Protein AF-T1AZ26-F1 (afdb_monomer_lite)

Organism: NCBI:txid410659

InterPro domains:
  IPR000262 FMN-dependent dehydrogenase [PF01070] (1-63)
  IPR011179 Isopentenyl-dip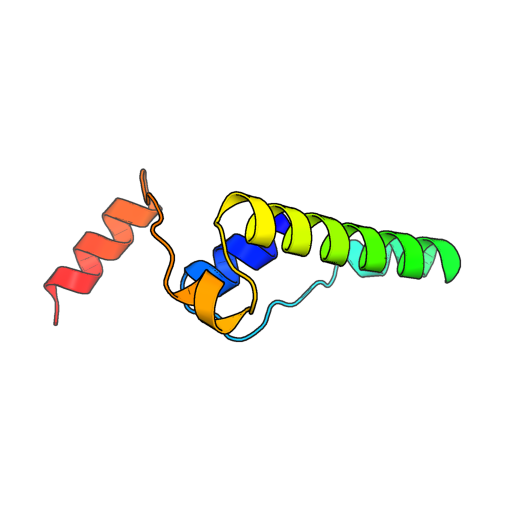hosphate delta-isomerase, FMN-dependent [PTHR43665] (1-78)
  IPR013785 Aldolase-type TIM barrel [G3DSA:3.20.20.70] (1-81)

Foldseek 3Di:
DALVVQLVCLLVPDPGDDDDPQLVVQVVPHPVSSVVRVVRRVVVVVVLCVVQVHPDSVRSNVTDDDDDDPRVVVCVVVVVVD

Structure (mmCIF, N/CA/C/O backbone):
data_AF-T1AZ26-F1
#
_entry.id   AF-T1AZ26-F1
#
loop_
_atom_site.group_PDB
_atom_site.id
_atom_site.type_symbol
_atom_site.label_atom_id
_atom_site.label_alt_id
_atom_site.label_comp_id
_atom_site.label_asym_id
_atom_site.label_entity_id
_atom_site.label_seq_id
_atom_site.pdbx_PDB_ins_code
_atom_site.Cartn_x
_atom_site.Cartn_y
_atom_site.Cartn_z
_atom_site.occupancy
_atom_site.B_iso_or_equiv
_atom_site.auth_seq_id
_atom_site.auth_comp_id
_atom_site.auth_asym_id
_atom_site.auth_atom_id
_atom_site.pdbx_PDB_model_num
ATOM 1 N N . ARG A 1 1 ? 5.627 6.397 -6.783 1.00 84.56 1 ARG A N 1
ATOM 2 C CA . ARG A 1 1 ? 4.583 5.519 -6.197 1.00 84.56 1 ARG A CA 1
ATOM 3 C C . ARG A 1 1 ? 5.270 4.215 -5.836 1.00 84.56 1 ARG A C 1
ATOM 5 O O . ARG A 1 1 ? 6.022 3.737 -6.675 1.00 84.56 1 ARG A O 1
ATOM 12 N N . SER A 1 2 ? 5.079 3.711 -4.620 1.00 95.31 2 SER A N 1
ATOM 13 C CA . SER A 1 2 ? 5.855 2.596 -4.044 1.00 95.31 2 SER A CA 1
ATOM 14 C C . SER A 1 2 ? 4.980 1.387 -3.689 1.00 95.31 2 SER A C 1
ATOM 16 O O . SER A 1 2 ? 3.748 1.460 -3.720 1.00 95.31 2 SER A O 1
ATOM 18 N N . GLY A 1 3 ? 5.594 0.272 -3.293 1.00 96.75 3 GLY A N 1
ATOM 19 C CA . GLY A 1 3 ? 4.880 -0.877 -2.729 1.00 96.75 3 GLY A CA 1
ATOM 20 C C . GLY A 1 3 ? 4.163 -0.565 -1.412 1.00 96.75 3 GLY A C 1
ATOM 21 O O . GLY A 1 3 ? 3.156 -1.198 -1.096 1.00 96.75 3 GLY A O 1
ATOM 22 N N . LEU A 1 4 ? 4.604 0.463 -0.678 1.00 97.38 4 LEU A N 1
ATOM 23 C CA . LEU A 1 4 ? 3.879 0.972 0.490 1.00 97.38 4 LEU A CA 1
ATOM 24 C C . LEU A 1 4 ? 2.567 1.663 0.089 1.00 97.38 4 LEU A C 1
ATOM 26 O O . LEU A 1 4 ? 1.556 1.499 0.771 1.00 97.38 4 LEU A O 1
ATOM 30 N N . ASP A 1 5 ? 2.552 2.396 -1.028 1.00 97.00 5 ASP A N 1
ATOM 31 C CA . ASP A 1 5 ? 1.315 2.986 -1.556 1.00 97.00 5 ASP A CA 1
ATOM 32 C C . ASP A 1 5 ? 0.319 1.893 -1.972 1.00 97.00 5 ASP A C 1
ATOM 34 O O . ASP A 1 5 ? -0.873 1.996 -1.681 1.00 97.00 5 ASP A O 1
ATOM 38 N N . LEU A 1 6 ? 0.808 0.802 -2.574 1.00 97.31 6 LEU A N 1
ATOM 39 C CA . LEU A 1 6 ? -0.008 -0.377 -2.878 1.00 97.31 6 LEU A CA 1
ATOM 40 C C . LEU A 1 6 ? -0.562 -1.034 -1.606 1.00 97.31 6 LEU A C 1
ATOM 42 O O . LEU A 1 6 ? -1.745 -1.371 -1.559 1.00 97.31 6 LEU A O 1
ATOM 46 N N . ALA A 1 7 ? 0.256 -1.170 -0.559 1.00 97.75 7 ALA A N 1
ATOM 47 C CA . ALA A 1 7 ? -0.190 -1.703 0.725 1.00 97.75 7 ALA A CA 1
ATOM 48 C C . ALA A 1 7 ? -1.326 -0.859 1.329 1.00 97.75 7 ALA A C 1
ATOM 50 O O . ALA A 1 7 ? -2.322 -1.413 1.797 1.00 97.75 7 ALA A O 1
ATOM 51 N N . ARG A 1 8 ? -1.215 0.477 1.261 1.00 96.50 8 ARG A N 1
ATOM 52 C CA . ARG A 1 8 ? -2.278 1.407 1.676 1.00 96.50 8 ARG A CA 1
ATOM 53 C C . ARG A 1 8 ? -3.537 1.221 0.835 1.00 96.50 8 ARG A C 1
ATOM 55 O O . ARG A 1 8 ? -4.608 1.094 1.409 1.00 96.50 8 ARG A O 1
ATOM 62 N N . ALA A 1 9 ? -3.426 1.146 -0.491 1.00 96.50 9 ALA A N 1
ATOM 63 C CA . ALA A 1 9 ? -4.582 0.951 -1.369 1.00 96.50 9 ALA A CA 1
ATOM 64 C C . ALA A 1 9 ? -5.336 -0.353 -1.054 1.00 96.50 9 ALA A C 1
ATOM 66 O O . ALA A 1 9 ? -6.556 -0.339 -0.881 1.00 96.50 9 ALA A O 1
ATOM 67 N N . ILE A 1 10 ? -4.610 -1.467 -0.904 1.00 97.06 10 ILE A N 1
ATOM 68 C CA . ILE A 1 10 ? -5.180 -2.761 -0.498 1.00 97.06 10 ILE A CA 1
ATOM 69 C C . ILE A 1 10 ? -5.865 -2.631 0.860 1.00 97.06 10 ILE A C 1
ATOM 71 O O . ILE A 1 10 ? -7.021 -3.028 1.014 1.00 97.06 10 ILE A O 1
ATOM 75 N N . ARG A 1 11 ? -5.176 -2.035 1.841 1.00 96.50 11 ARG A N 1
ATOM 76 C CA . ARG A 1 11 ? -5.728 -1.810 3.177 1.00 96.50 11 ARG A CA 1
ATOM 77 C C . ARG A 1 11 ? -6.999 -0.961 3.141 1.00 96.50 11 ARG A C 1
ATOM 79 O O . ARG A 1 11 ? -7.922 -1.234 3.898 1.00 96.50 11 ARG A O 1
ATOM 86 N N . MET A 1 12 ? -7.073 0.033 2.265 1.00 94.50 12 MET A N 1
ATOM 87 C CA . MET A 1 12 ? -8.242 0.900 2.099 1.00 94.50 12 MET A CA 1
ATOM 88 C C . MET A 1 12 ? -9.421 0.216 1.393 1.00 94.50 12 MET A C 1
ATOM 90 O O . MET A 1 12 ? -10.498 0.796 1.330 1.00 94.50 12 MET A O 1
ATOM 94 N N . GLY A 1 13 ? -9.251 -1.011 0.890 1.00 93.38 13 GLY A N 1
ATOM 95 C CA . GLY A 1 13 ? -10.337 -1.797 0.306 1.00 93.38 13 GLY A CA 1
ATOM 96 C C . GLY A 1 13 ? -10.050 -2.351 -1.088 1.00 93.38 13 GLY A C 1
ATOM 97 O O . GLY A 1 13 ? -10.813 -3.202 -1.551 1.00 93.38 13 GLY A O 1
ATOM 98 N N . ALA A 1 14 ? -8.963 -1.935 -1.743 1.00 96.25 14 ALA A N 1
ATOM 99 C CA . ALA A 1 14 ? -8.651 -2.370 -3.101 1.00 96.25 14 ALA A CA 1
ATOM 100 C C . ALA A 1 14 ? -8.323 -3.873 -3.178 1.00 96.25 14 ALA A C 1
ATOM 102 O O . ALA A 1 14 ? -7.788 -4.472 -2.244 1.00 96.25 14 ALA A O 1
ATOM 103 N N . ASN A 1 15 ? -8.628 -4.488 -4.322 1.00 94.25 15 ASN A N 1
ATOM 104 C CA . ASN A 1 15 ? -8.244 -5.871 -4.624 1.00 94.25 15 ASN A CA 1
ATOM 105 C C . ASN A 1 15 ? -6.889 -5.961 -5.344 1.00 94.25 15 ASN A C 1
ATOM 107 O O . ASN A 1 15 ? -6.211 -6.978 -5.242 1.00 94.25 15 ASN A O 1
ATOM 111 N N . ALA A 1 16 ? -6.499 -4.899 -6.051 1.00 94.00 16 ALA A N 1
ATOM 112 C CA . ALA A 1 16 ? -5.243 -4.768 -6.782 1.00 94.00 16 ALA A CA 1
ATOM 113 C C . ALA A 1 16 ? -4.848 -3.284 -6.873 1.00 94.00 16 ALA A C 1
ATOM 115 O O . ALA A 1 16 ? -5.670 -2.405 -6.607 1.00 94.00 16 ALA A O 1
ATOM 116 N N . GLY A 1 17 ? -3.608 -3.000 -7.271 1.00 93.31 17 GLY A N 1
ATOM 117 C CA . GLY A 1 17 ? -3.168 -1.648 -7.617 1.00 93.31 17 GLY A CA 1
ATOM 118 C C . GLY A 1 17 ? -2.421 -1.633 -8.945 1.00 93.31 17 GLY A C 1
ATOM 119 O O . GLY A 1 17 ? -1.813 -2.628 -9.333 1.00 93.31 17 GLY A O 1
ATOM 120 N N . GLY A 1 18 ? -2.502 -0.503 -9.644 1.00 93.88 18 GLY A N 1
ATOM 121 C CA . GLY A 1 18 ? -1.878 -0.294 -10.947 1.00 93.88 18 GLY A CA 1
ATOM 122 C C . GLY A 1 18 ? -0.737 0.715 -10.878 1.00 93.88 18 GLY A C 1
ATOM 123 O O . GLY A 1 18 ? -0.799 1.693 -10.130 1.00 93.88 18 GLY A O 1
ATOM 124 N N . PHE A 1 19 ? 0.288 0.491 -11.695 1.00 94.50 19 PHE A N 1
ATOM 125 C CA . PHE A 1 19 ? 1.425 1.388 -11.858 1.00 94.50 19 PHE A CA 1
ATOM 126 C C . PHE A 1 19 ? 1.586 1.694 -13.346 1.00 94.50 19 PHE A C 1
ATOM 128 O O . PHE A 1 19 ? 1.712 0.776 -14.147 1.00 94.50 19 PHE A O 1
ATOM 135 N N . ALA A 1 20 ? 1.562 2.977 -13.708 1.00 91.75 20 ALA A N 1
ATOM 136 C CA . ALA A 1 20 ? 1.776 3.428 -15.082 1.00 91.75 20 ALA A CA 1
ATOM 137 C C . ALA A 1 20 ? 3.111 4.172 -15.176 1.00 91.75 20 ALA A C 1
ATOM 139 O O . ALA A 1 20 ? 4.139 3.554 -15.424 1.00 91.75 20 ALA A O 1
ATOM 140 N N . ARG A 1 21 ? 3.117 5.474 -14.860 1.00 90.44 21 ARG A N 1
ATOM 141 C CA . ARG A 1 21 ? 4.291 6.356 -14.984 1.00 90.44 21 ARG A CA 1
ATOM 142 C C . ARG A 1 21 ? 5.584 5.771 -14.406 1.00 90.44 21 ARG A C 1
ATOM 144 O O . ARG A 1 21 ? 6.582 5.714 -15.099 1.00 90.44 21 ARG A O 1
ATOM 151 N N . SER A 1 22 ? 5.542 5.250 -13.177 1.00 85.75 22 SER A N 1
ATOM 152 C CA . SER A 1 22 ? 6.732 4.693 -12.512 1.00 85.75 22 SER A CA 1
ATOM 153 C C . SER A 1 22 ? 7.304 3.436 -13.173 1.00 85.75 22 SER A C 1
ATOM 155 O O . SER A 1 22 ? 8.457 3.102 -12.927 1.00 85.75 22 SER A O 1
ATOM 157 N N . LEU A 1 23 ? 6.502 2.703 -13.950 1.00 89.94 23 LEU A N 1
ATOM 158 C CA . LEU A 1 23 ? 6.988 1.569 -14.737 1.00 89.94 23 LEU A CA 1
ATOM 159 C C . LEU A 1 23 ? 7.416 2.012 -16.138 1.00 89.94 23 LEU A C 1
ATOM 161 O O . LEU A 1 23 ? 8.423 1.510 -16.621 1.00 89.94 23 LEU A O 1
ATOM 165 N N . LEU A 1 24 ? 6.708 2.972 -16.746 1.00 89.88 24 LEU A N 1
ATOM 166 C CA . LEU A 1 24 ? 7.075 3.550 -18.045 1.00 89.88 24 LEU A CA 1
ATOM 167 C C . LEU A 1 24 ? 8.479 4.162 -18.007 1.00 89.88 24 LEU A C 1
ATOM 169 O O . LEU A 1 24 ? 9.309 3.782 -18.822 1.00 89.88 24 LEU A O 1
ATOM 173 N N . ASP A 1 25 ? 8.786 4.975 -16.991 1.00 82.00 25 ASP A N 1
ATOM 174 C CA . ASP A 1 25 ? 10.108 5.608 -16.858 1.00 82.00 25 ASP A CA 1
ATOM 175 C C . ASP A 1 25 ? 11.256 4.565 -16.810 1.00 82.00 25 ASP A C 1
ATOM 177 O O . ASP A 1 25 ? 12.350 4.792 -17.324 1.00 82.00 25 ASP A O 1
ATOM 181 N N . GLY A 1 26 ? 11.016 3.391 -16.207 1.00 79.69 26 GLY A N 1
ATOM 182 C CA . GLY A 1 26 ? 11.992 2.294 -16.172 1.00 79.69 26 GLY A CA 1
ATOM 183 C C . GLY A 1 26 ? 12.074 1.513 -17.484 1.00 79.69 26 GLY A C 1
ATOM 184 O O . GLY A 1 26 ? 13.170 1.162 -17.918 1.00 79.69 26 GLY A O 1
ATOM 185 N N . ALA A 1 27 ? 10.923 1.274 -18.116 1.00 81.50 27 ALA A N 1
ATOM 186 C CA . ALA A 1 27 ? 10.808 0.567 -19.388 1.00 81.50 27 ALA A CA 1
ATOM 187 C C . ALA A 1 27 ? 11.455 1.336 -20.547 1.00 81.50 27 ALA A C 1
ATOM 189 O O . ALA A 1 27 ? 12.080 0.714 -21.402 1.00 81.50 27 ALA A O 1
ATOM 190 N N . ASP A 1 28 ? 11.363 2.669 -20.534 1.00 85.62 28 ASP A N 1
ATOM 191 C CA . ASP A 1 28 ? 12.017 3.543 -21.514 1.00 85.62 28 ASP A CA 1
ATOM 192 C C . ASP A 1 28 ? 13.550 3.438 -21.453 1.00 85.62 28 ASP A C 1
ATOM 194 O O . ASP A 1 28 ? 14.235 3.755 -22.423 1.00 85.62 28 ASP A O 1
ATOM 198 N N . THR A 1 29 ? 14.099 2.980 -20.321 1.00 86.31 29 THR A N 1
ATOM 199 C CA . THR A 1 29 ? 15.546 2.824 -20.143 1.00 86.31 29 THR A CA 1
ATOM 200 C C . THR A 1 29 ? 16.026 1.423 -20.524 1.00 86.31 29 THR A C 1
ATOM 202 O O . THR A 1 29 ? 16.913 1.292 -21.365 1.00 86.31 29 THR A O 1
ATOM 205 N N . SER A 1 30 ? 15.488 0.370 -19.891 1.00 92.25 30 SER A N 1
ATOM 206 C CA . SER A 1 30 ? 15.798 -1.026 -20.234 1.00 92.25 30 SER A CA 1
ATOM 207 C C . SER A 1 30 ? 14.843 -2.019 -19.560 1.00 92.25 30 SER A C 1
ATOM 209 O O . SER A 1 30 ? 14.144 -1.697 -18.594 1.00 92.25 30 SER A O 1
ATOM 211 N N . PHE A 1 31 ? 14.855 -3.269 -20.029 1.00 93.50 31 PHE A N 1
ATOM 212 C CA . PHE A 1 31 ? 14.115 -4.360 -19.392 1.00 93.50 31 PHE A CA 1
ATOM 213 C C . PHE A 1 31 ? 14.589 -4.620 -17.951 1.00 93.50 31 PHE A C 1
ATOM 215 O O . PHE A 1 31 ? 13.772 -4.824 -17.055 1.00 93.50 31 PHE A O 1
ATOM 222 N N . GLU A 1 32 ? 15.897 -4.570 -17.706 1.00 94.56 32 GLU A N 1
ATOM 223 C CA . GLU A 1 32 ? 16.499 -4.803 -16.389 1.00 94.56 32 GLU A CA 1
ATOM 224 C C . GLU A 1 32 ? 16.062 -3.737 -15.382 1.00 94.56 32 GLU A C 1
ATOM 226 O O . GLU A 1 32 ? 15.756 -4.060 -14.233 1.00 94.56 32 GLU A O 1
ATOM 231 N N . ASN A 1 33 ? 15.972 -2.476 -15.814 1.00 92.56 33 ASN A N 1
ATOM 232 C CA . ASN A 1 33 ? 15.471 -1.395 -14.970 1.00 92.56 33 ASN A CA 1
ATOM 233 C C . ASN A 1 33 ? 13.983 -1.568 -14.653 1.00 92.56 33 ASN A C 1
ATOM 235 O O . ASN A 1 33 ? 13.567 -1.362 -13.509 1.00 92.56 33 ASN A O 1
ATOM 239 N N . LEU A 1 34 ? 13.178 -1.999 -15.627 1.00 94.31 34 LEU A N 1
ATOM 240 C CA . LEU A 1 34 ? 11.777 -2.333 -15.388 1.00 94.31 34 LEU A CA 1
ATOM 241 C C . LEU A 1 34 ? 11.629 -3.484 -14.375 1.00 94.31 34 LEU A C 1
ATOM 243 O O . LEU A 1 34 ? 10.856 -3.363 -13.421 1.00 94.31 34 LEU A O 1
ATOM 247 N N . ASP A 1 35 ? 12.387 -4.573 -14.537 1.00 95.19 35 ASP A N 1
ATOM 248 C CA . ASP A 1 35 ? 12.388 -5.712 -13.609 1.00 95.19 35 ASP A CA 1
ATOM 249 C C . ASP A 1 35 ? 12.835 -5.286 -12.198 1.00 95.19 35 ASP A C 1
ATOM 251 O O . ASP A 1 35 ? 12.179 -5.620 -11.205 1.00 95.19 35 ASP A O 1
ATOM 255 N N . ALA A 1 36 ? 13.881 -4.463 -12.089 1.00 94.38 36 ALA A N 1
ATOM 256 C CA . ALA A 1 36 ? 14.342 -3.911 -10.816 1.00 94.38 36 ALA A CA 1
ATOM 257 C C . ALA A 1 36 ? 13.268 -3.051 -10.122 1.00 94.38 36 ALA A C 1
ATOM 259 O O . ALA A 1 36 ? 13.056 -3.181 -8.907 1.00 94.38 36 ALA A O 1
ATOM 260 N N . ASN A 1 37 ? 12.540 -2.225 -10.879 1.00 94.31 37 ASN A N 1
ATOM 261 C CA . ASN A 1 37 ? 11.437 -1.416 -10.358 1.00 94.31 37 ASN A CA 1
ATOM 262 C C . ASN A 1 37 ? 10.297 -2.297 -9.830 1.00 94.31 37 ASN A C 1
ATOM 264 O O . ASN A 1 37 ? 9.829 -2.101 -8.704 1.00 94.31 37 ASN A O 1
ATOM 268 N N . ILE A 1 38 ? 9.891 -3.315 -10.594 1.00 96.00 38 ILE A N 1
ATOM 269 C CA . ILE A 1 38 ? 8.848 -4.264 -10.182 1.00 96.00 38 ILE A CA 1
ATOM 270 C C . ILE A 1 38 ? 9.269 -5.007 -8.907 1.00 96.00 38 ILE A C 1
ATOM 272 O O . ILE A 1 38 ? 8.498 -5.084 -7.945 1.00 96.00 38 ILE A O 1
ATOM 276 N N . ARG A 1 39 ? 10.508 -5.511 -8.845 1.00 97.12 39 ARG A N 1
ATOM 277 C CA . ARG A 1 39 ? 11.040 -6.187 -7.649 1.00 97.12 39 ARG A CA 1
ATOM 278 C C . ARG A 1 39 ? 11.068 -5.277 -6.429 1.00 97.12 39 ARG A C 1
ATOM 280 O O . ARG A 1 39 ? 10.790 -5.748 -5.325 1.00 97.12 39 ARG A O 1
ATOM 287 N N . THR A 1 40 ? 11.381 -3.998 -6.615 1.00 97.06 40 THR A N 1
ATOM 288 C CA . THR A 1 40 ? 11.384 -3.003 -5.536 1.00 97.06 40 THR A CA 1
ATOM 289 C C . THR A 1 40 ? 9.979 -2.809 -4.974 1.00 97.06 40 THR A C 1
ATOM 291 O O . THR A 1 40 ? 9.788 -2.976 -3.770 1.00 97.06 40 THR A O 1
ATOM 294 N N . ILE A 1 41 ? 8.980 -2.605 -5.839 1.00 97.38 41 ILE A N 1
ATOM 295 C CA . ILE A 1 41 ? 7.568 -2.497 -5.436 1.00 97.38 41 ILE A CA 1
ATOM 296 C C . ILE A 1 41 ? 7.122 -3.748 -4.662 1.00 97.38 41 ILE A C 1
ATOM 298 O O . ILE A 1 41 ? 6.508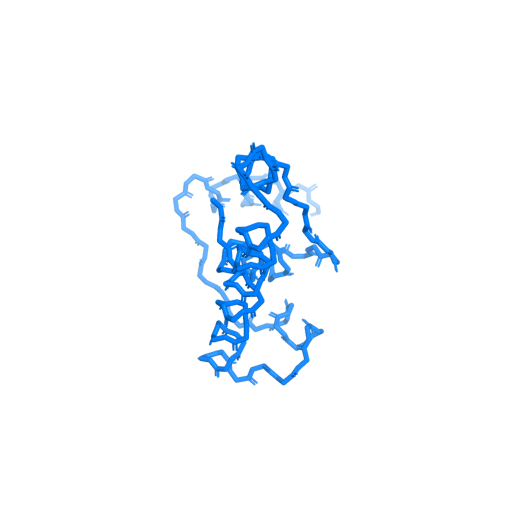 -3.645 -3.598 1.00 97.38 41 ILE A O 1
ATOM 302 N N . ILE A 1 42 ? 7.459 -4.945 -5.156 1.00 97.75 42 ILE A N 1
ATOM 303 C CA . ILE A 1 42 ? 7.112 -6.211 -4.488 1.00 97.75 42 ILE A CA 1
ATOM 304 C C . ILE A 1 42 ? 7.786 -6.315 -3.115 1.00 97.75 42 ILE A C 1
ATOM 306 O O . ILE A 1 42 ? 7.153 -6.750 -2.149 1.00 97.75 42 ILE A O 1
ATOM 310 N N . ARG A 1 43 ? 9.065 -5.937 -3.010 1.00 98.38 43 ARG A N 1
ATOM 311 C CA . ARG A 1 43 ? 9.814 -5.971 -1.748 1.00 98.38 43 ARG A CA 1
ATOM 312 C C . ARG A 1 43 ? 9.187 -5.035 -0.721 1.00 98.38 43 ARG A C 1
ATOM 314 O O . ARG A 1 43 ? 8.926 -5.469 0.393 1.00 98.38 43 ARG A O 1
ATOM 321 N N . GLU A 1 44 ? 8.893 -3.797 -1.100 1.00 98.31 44 GLU A N 1
ATOM 322 C CA . GLU A 1 44 ? 8.266 -2.809 -0.219 1.00 98.31 44 GLU A CA 1
ATOM 323 C C . GLU A 1 44 ? 6.884 -3.262 0.268 1.00 98.31 44 GLU A C 1
ATOM 325 O O . GLU A 1 44 ? 6.581 -3.136 1.456 1.00 98.31 44 GLU A O 1
ATOM 330 N N . LEU A 1 45 ? 6.068 -3.854 -0.614 1.00 98.19 45 LEU A N 1
ATOM 331 C CA . LEU A 1 45 ? 4.787 -4.448 -0.224 1.00 98.19 45 LEU A CA 1
ATOM 332 C C . LEU A 1 45 ? 4.987 -5.566 0.809 1.00 98.19 45 LEU A C 1
ATOM 334 O O . LEU A 1 45 ? 4.320 -5.574 1.842 1.00 98.19 45 LEU A O 1
ATOM 338 N N . LYS A 1 46 ? 5.926 -6.490 0.565 1.00 98.25 46 LYS A N 1
ATOM 339 C CA . LYS A 1 46 ? 6.246 -7.577 1.506 1.00 98.25 46 LYS A CA 1
ATOM 340 C C . LYS A 1 46 ? 6.766 -7.050 2.842 1.00 98.25 46 LYS A C 1
ATOM 342 O O . LYS A 1 46 ? 6.406 -7.595 3.881 1.00 98.25 46 LYS A O 1
ATOM 347 N N . THR A 1 47 ? 7.557 -5.980 2.840 1.00 98.44 47 THR A N 1
ATOM 348 C CA . THR A 1 47 ? 8.014 -5.317 4.066 1.00 98.44 47 THR A CA 1
ATOM 349 C C . THR A 1 47 ? 6.841 -4.720 4.842 1.00 98.44 47 THR A C 1
ATOM 351 O O . THR A 1 47 ? 6.730 -4.951 6.043 1.00 98.44 47 THR A O 1
ATOM 354 N N . ALA A 1 48 ? 5.918 -4.020 4.178 1.00 98.00 48 ALA A N 1
ATOM 355 C CA . ALA A 1 48 ? 4.715 -3.496 4.826 1.00 98.00 48 ALA A CA 1
ATOM 356 C C . ALA A 1 48 ? 3.828 -4.621 5.393 1.00 98.00 48 ALA A C 1
ATOM 358 O O . ALA A 1 48 ? 3.308 -4.517 6.505 1.00 98.00 48 ALA A O 1
ATOM 359 N N . MET A 1 49 ? 3.690 -5.727 4.659 1.00 98.00 49 MET A N 1
ATOM 360 C CA . MET A 1 49 ? 2.994 -6.927 5.124 1.00 98.00 49 MET A CA 1
ATOM 361 C C . MET A 1 49 ? 3.661 -7.526 6.368 1.00 98.00 49 MET A C 1
ATOM 363 O O . MET A 1 49 ? 2.978 -7.763 7.360 1.00 98.00 49 MET A O 1
ATOM 367 N N . LEU A 1 50 ? 4.986 -7.689 6.360 1.00 98.31 50 LEU A N 1
ATOM 368 C CA . LEU A 1 50 ? 5.753 -8.199 7.498 1.00 98.31 50 LEU A CA 1
ATOM 369 C C . LEU A 1 50 ? 5.563 -7.327 8.747 1.00 98.31 50 LEU A C 1
ATOM 371 O O . LEU A 1 50 ? 5.204 -7.839 9.805 1.00 98.31 50 LEU A O 1
ATOM 375 N N . LEU A 1 51 ? 5.738 -6.009 8.614 1.00 97.75 51 LEU A N 1
ATOM 376 C CA . LEU A 1 51 ? 5.631 -5.054 9.725 1.00 97.75 51 LEU A CA 1
ATOM 377 C C . LEU A 1 51 ? 4.206 -4.925 10.285 1.00 97.75 51 LEU A C 1
ATOM 379 O O . LEU A 1 51 ? 4.020 -4.454 11.402 1.00 97.75 51 LEU A O 1
ATOM 383 N N . THR A 1 52 ? 3.198 -5.356 9.526 1.00 96.56 52 THR A N 1
ATOM 384 C CA . THR A 1 52 ? 1.796 -5.395 9.969 1.00 96.56 52 THR A CA 1
ATOM 385 C C . THR A 1 52 ? 1.336 -6.800 10.368 1.00 96.56 52 THR A C 1
ATOM 387 O O . THR A 1 52 ? 0.158 -6.993 10.670 1.00 96.56 52 THR A O 1
ATOM 390 N N . GLY A 1 53 ? 2.242 -7.785 10.375 1.00 96.88 53 GLY A N 1
ATOM 391 C CA . GLY A 1 53 ? 1.947 -9.175 10.723 1.00 96.88 53 GLY A CA 1
ATOM 392 C C . GLY A 1 53 ? 1.046 -9.891 9.714 1.00 96.88 53 GLY A C 1
ATOM 393 O O . GLY A 1 53 ? 0.315 -10.800 10.091 1.00 96.88 53 GLY A O 1
ATOM 394 N N . SER A 1 54 ? 1.038 -9.468 8.452 1.00 97.69 54 SER A N 1
ATOM 395 C CA . SER A 1 54 ? 0.182 -10.014 7.394 1.00 97.69 54 SER A CA 1
ATOM 396 C C . SER A 1 54 ? 0.946 -11.021 6.538 1.00 97.69 54 SER A C 1
ATOM 398 O O . SER A 1 54 ? 1.887 -10.653 5.841 1.00 97.69 54 SER A O 1
ATOM 400 N N . ARG A 1 55 ? 0.532 -12.289 6.543 1.00 96.62 55 ARG A N 1
ATOM 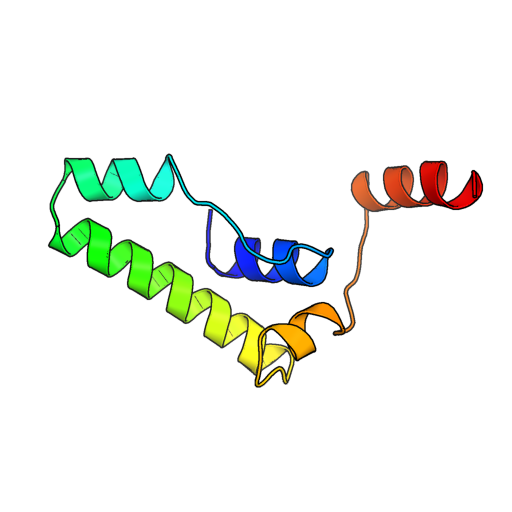401 C CA . ARG A 1 55 ? 1.142 -13.349 5.723 1.00 96.62 55 ARG A CA 1
ATOM 402 C C . ARG A 1 55 ? 0.579 -13.382 4.303 1.00 96.62 55 ARG A C 1
ATOM 404 O O . ARG A 1 55 ? 1.281 -13.748 3.365 1.00 96.62 55 ARG A O 1
ATOM 411 N N . GLU A 1 56 ? -0.674 -12.966 4.138 1.00 96.00 56 GLU A N 1
ATOM 412 C CA . GLU A 1 56 ? -1.390 -12.934 2.860 1.00 96.00 56 GLU A CA 1
ATOM 413 C C . GLU A 1 56 ? -2.025 -11.556 2.608 1.00 96.00 56 GLU A C 1
ATOM 415 O O . GLU A 1 56 ? -2.368 -10.831 3.543 1.00 96.00 56 GLU A O 1
ATOM 420 N N . ILE A 1 57 ? -2.241 -11.197 1.337 1.00 95.62 57 ILE A N 1
ATOM 421 C CA . ILE A 1 57 ? -2.851 -9.912 0.933 1.00 95.62 57 ILE A CA 1
ATOM 422 C C . ILE A 1 57 ? -4.226 -9.701 1.588 1.00 95.62 57 ILE A C 1
ATOM 424 O O . ILE A 1 57 ? -4.556 -8.596 2.019 1.00 95.62 57 ILE A O 1
ATOM 428 N N . LYS A 1 58 ? -5.008 -10.779 1.728 1.00 95.00 58 LYS A N 1
ATOM 429 C CA . LYS A 1 58 ? -6.317 -10.755 2.397 1.00 95.00 58 LYS A CA 1
ATOM 430 C C . LYS A 1 58 ? -6.224 -10.346 3.871 1.00 95.00 58 LYS A C 1
ATOM 432 O O . LYS A 1 58 ? -7.136 -9.709 4.384 1.00 95.00 58 LYS A O 1
ATOM 437 N N . GLU A 1 59 ? -5.128 -10.691 4.548 1.00 96.62 59 GLU A N 1
ATOM 438 C CA . GLU A 1 59 ? -4.905 -10.316 5.945 1.00 96.62 59 GLU A CA 1
ATOM 439 C C . GLU A 1 59 ? -4.568 -8.828 6.046 1.00 96.62 59 GLU A C 1
ATOM 441 O O . GLU A 1 59 ? -5.132 -8.138 6.893 1.00 96.62 59 GLU A O 1
ATOM 446 N N . LEU A 1 60 ? -3.726 -8.320 5.135 1.00 96.69 60 LEU A N 1
ATOM 447 C CA . LEU A 1 60 ? -3.358 -6.902 5.066 1.00 96.69 60 LEU A CA 1
ATOM 448 C C . LEU A 1 60 ? -4.593 -6.002 4.935 1.00 96.69 60 LEU A C 1
ATOM 450 O O . LEU A 1 60 ? -4.679 -4.978 5.614 1.00 96.69 60 LEU A O 1
ATOM 454 N N . LYS A 1 61 ? -5.576 -6.415 4.124 1.00 95.62 61 LYS A N 1
ATOM 4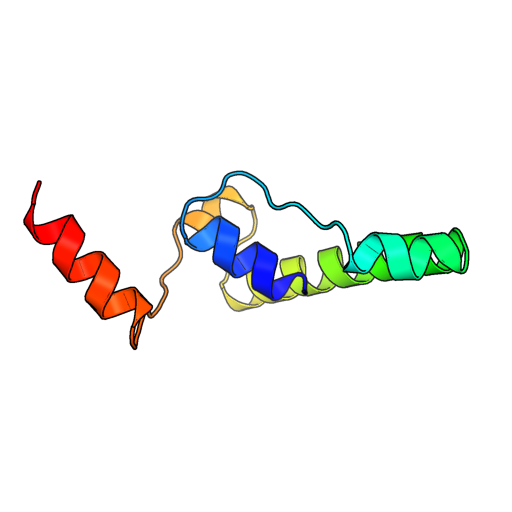55 C CA . LYS A 1 61 ? -6.851 -5.704 3.933 1.00 95.62 61 LYS A CA 1
ATOM 456 C C . LYS A 1 61 ? -7.598 -5.432 5.249 1.00 95.62 61 LYS A C 1
ATOM 458 O O . LYS A 1 61 ? -8.244 -4.397 5.378 1.00 95.62 61 LYS A O 1
ATOM 463 N N . ASN A 1 62 ? -7.450 -6.312 6.242 1.00 93.31 62 ASN A N 1
ATOM 464 C CA . ASN A 1 62 ? -8.178 -6.267 7.514 1.00 93.31 62 ASN A CA 1
ATOM 465 C C . ASN A 1 62 ? -7.345 -5.747 8.701 1.00 93.31 62 ASN A C 1
ATOM 467 O O . ASN A 1 62 ? -7.834 -5.727 9.832 1.00 93.31 62 ASN A O 1
ATOM 471 N N . ARG A 1 63 ? -6.082 -5.341 8.498 1.00 94.94 63 ARG A N 1
ATOM 472 C CA . ARG A 1 63 ? -5.230 -4.840 9.596 1.00 94.94 63 ARG A CA 1
ATOM 473 C C . ARG A 1 63 ? -5.750 -3.529 10.177 1.00 94.94 63 ARG A C 1
ATOM 475 O O . ARG A 1 63 ? -6.631 -2.903 9.616 1.00 94.94 63 ARG A O 1
ATOM 482 N N . LYS A 1 64 ? -5.240 -3.050 11.308 1.00 92.19 64 LYS A N 1
ATOM 483 C CA . LYS A 1 64 ? -5.604 -1.701 11.783 1.00 92.19 64 LYS A CA 1
ATOM 484 C C . LYS A 1 64 ? -4.899 -0.645 10.927 1.00 92.19 64 LYS A C 1
ATOM 486 O O . LYS A 1 64 ? -3.770 -0.860 10.500 1.00 92.19 64 LYS A O 1
ATOM 491 N N . ALA A 1 65 ? -5.574 0.467 10.662 1.00 93.25 65 ALA A N 1
ATOM 492 C CA . ALA A 1 65 ? -5.005 1.629 9.989 1.00 93.25 65 ALA A CA 1
ATOM 493 C C . ALA A 1 65 ? -5.489 2.893 10.696 1.00 93.25 65 ALA A C 1
ATOM 495 O O . ALA A 1 65 ? -6.600 2.917 11.224 1.00 93.25 65 ALA A O 1
ATOM 496 N N . ILE A 1 66 ? -4.647 3.920 10.707 1.00 94.94 66 ILE A N 1
ATOM 497 C CA . ILE A 1 66 ? -5.004 5.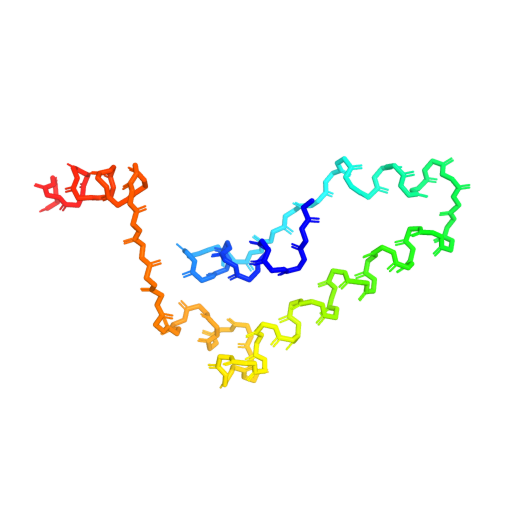251 11.191 1.00 94.94 66 ILE A CA 1
ATOM 498 C C . ILE A 1 66 ? -5.234 6.118 9.958 1.00 94.94 66 ILE A C 1
ATOM 500 O O . ILE A 1 66 ? -4.360 6.209 9.098 1.00 94.94 66 ILE A O 1
ATOM 504 N N . ILE A 1 67 ? -6.411 6.731 9.879 1.00 94.56 67 ILE A N 1
ATOM 505 C CA . ILE A 1 67 ? -6.790 7.674 8.826 1.00 94.56 67 ILE A CA 1
ATOM 506 C C . ILE A 1 67 ? -6.959 9.034 9.500 1.00 94.56 67 ILE A C 1
ATOM 508 O O . ILE A 1 67 ? -7.625 9.136 10.530 1.00 94.56 67 ILE A O 1
ATOM 512 N N . HIS A 1 68 ? -6.322 10.064 8.957 1.00 95.00 68 HIS A N 1
ATOM 513 C CA . HIS A 1 68 ? -6.311 11.412 9.523 1.00 95.00 68 HIS A CA 1
ATOM 514 C C . HIS A 1 68 ? -6.345 12.474 8.412 1.00 95.00 68 HIS A C 1
ATOM 516 O O . HIS A 1 68 ? -6.168 12.147 7.238 1.00 95.00 68 HIS A O 1
ATOM 522 N N . GLY A 1 69 ? -6.551 13.740 8.792 1.00 96.50 69 GLY A N 1
ATOM 523 C CA . GLY A 1 69 ? -6.612 14.881 7.871 1.00 96.50 69 GLY A CA 1
ATOM 524 C C . GLY A 1 69 ? -7.824 14.849 6.937 1.00 96.50 69 GLY A C 1
ATOM 525 O O . GLY A 1 69 ? -8.840 14.232 7.256 1.00 96.50 69 GLY A O 1
ATOM 526 N N . GLU A 1 70 ? -7.678 15.459 5.760 1.00 96.69 70 GLU A N 1
ATOM 527 C CA . GLU A 1 70 ? -8.749 15.639 4.766 1.00 96.69 70 GLU A CA 1
ATOM 528 C C . GLU A 1 70 ? -9.456 14.325 4.393 1.00 96.69 70 GLU A C 1
ATOM 530 O O . GLU A 1 70 ? -10.677 14.283 4.264 1.00 96.69 70 GLU A O 1
ATOM 535 N N . LEU A 1 71 ? -8.711 13.215 4.275 1.00 94.50 71 LEU A N 1
ATOM 536 C CA . LEU A 1 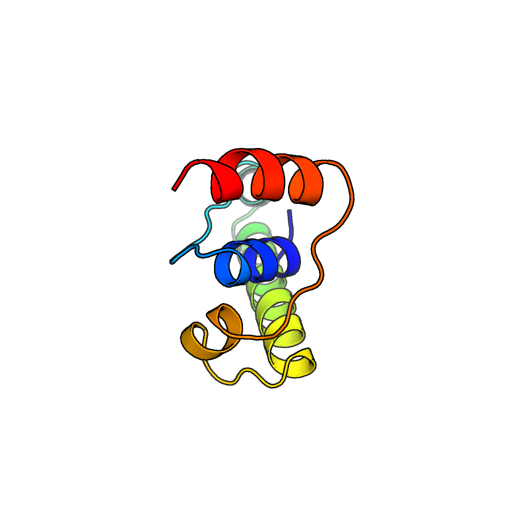71 ? -9.293 11.908 3.953 1.00 94.50 71 LEU A CA 1
ATOM 537 C C . LEU A 1 71 ? -10.231 11.405 5.060 1.00 94.50 71 LEU A C 1
ATOM 539 O O . LEU A 1 71 ? -11.258 10.798 4.762 1.00 94.50 71 LEU A O 1
ATOM 543 N N . LYS A 1 72 ? -9.891 11.647 6.332 1.00 95.50 72 LYS A N 1
ATOM 544 C CA . LYS A 1 72 ? -10.757 11.283 7.459 1.00 95.50 72 LYS A CA 1
ATOM 545 C C . LYS A 1 72 ? -12.047 12.102 7.417 1.00 95.50 72 LYS A C 1
ATOM 547 O O . LYS A 1 72 ? -13.123 11.519 7.494 1.00 95.50 72 LYS A O 1
ATOM 552 N N . GLU A 1 73 ? -11.923 13.417 7.252 1.00 95.94 73 GLU A N 1
ATOM 553 C CA . GLU A 1 73 ? -13.060 14.345 7.181 1.00 95.94 73 GLU A CA 1
ATOM 554 C C . GLU A 1 73 ? -14.020 13.962 6.048 1.00 95.94 73 GLU A C 1
ATOM 556 O O . GLU A 1 73 ? -15.229 13.858 6.257 1.00 95.94 73 GLU A O 1
ATOM 561 N N . TRP A 1 74 ? -13.476 13.645 4.867 1.00 95.06 74 TRP A N 1
ATOM 562 C CA . TRP A 1 74 ? -14.255 13.126 3.742 1.00 95.06 74 TRP A CA 1
ATOM 563 C C . TRP A 1 74 ? -14.990 11.836 4.107 1.00 95.06 74 TRP A C 1
ATOM 565 O O . TRP A 1 74 ? -16.194 11.726 3.884 1.00 95.06 74 TRP A O 1
ATOM 575 N N . MET A 1 75 ? -14.298 10.849 4.679 1.00 92.00 75 MET A N 1
ATOM 576 C CA . MET A 1 75 ? -14.927 9.576 5.037 1.00 92.00 75 MET A CA 1
ATOM 577 C C . MET A 1 75 ? -16.055 9.747 6.058 1.00 92.00 75 MET A C 1
ATOM 579 O O . MET A 1 75 ? -17.095 9.115 5.900 1.00 92.00 75 MET A O 1
ATOM 583 N N . GLU A 1 76 ? -15.889 10.605 7.065 1.00 93.56 76 GLU A N 1
ATOM 584 C CA . GLU A 1 76 ? -16.924 10.886 8.070 1.00 93.56 76 GLU A CA 1
ATOM 585 C C . GLU A 1 76 ? -18.155 11.560 7.445 1.00 93.56 76 GLU A C 1
ATOM 587 O O . GLU A 1 76 ? -19.288 11.167 7.734 1.00 93.56 76 GLU A O 1
ATOM 592 N N . GLN A 1 77 ? -17.949 12.503 6.519 1.00 94.88 77 GLN A N 1
ATOM 593 C CA . GLN A 1 77 ? -19.037 13.193 5.823 1.00 94.88 77 GLN A CA 1
ATOM 594 C C . GLN A 1 77 ? -19.905 12.248 4.972 1.00 94.88 77 GLN A C 1
ATOM 596 O O . GLN A 1 77 ? -21.117 12.453 4.867 1.00 94.88 77 GLN A O 1
ATOM 601 N N . TYR A 1 78 ? -19.305 11.230 4.348 1.00 86.06 78 TYR A N 1
ATOM 602 C CA . TYR A 1 78 ? -20.033 10.255 3.526 1.00 86.06 78 TYR A CA 1
ATOM 603 C C . TYR A 1 78 ? -20.537 9.045 4.324 1.00 86.06 78 TYR A C 1
ATOM 605 O O . TYR A 1 78 ? -21.600 8.521 4.001 1.00 86.06 78 TYR A O 1
ATOM 613 N N . ALA A 1 79 ? -19.836 8.621 5.380 1.00 74.50 79 ALA A N 1
ATOM 614 C CA . ALA A 1 79 ? -20.274 7.519 6.238 1.00 74.50 79 ALA A CA 1
ATOM 615 C C . ALA A 1 79 ? -21.523 7.873 7.062 1.00 74.50 79 ALA A C 1
ATOM 617 O O . ALA A 1 79 ? -22.338 6.998 7.329 1.00 74.50 79 ALA A O 1
ATOM 618 N N . GLY A 1 80 ? -21.717 9.151 7.412 1.00 59.12 80 GLY A N 1
ATOM 619 C CA . GLY A 1 80 ? -22.923 9.635 8.096 1.00 59.12 80 GLY A CA 1
ATOM 620 C C . GLY A 1 80 ? -24.179 9.754 7.218 1.00 59.12 80 GLY A C 1
ATOM 621 O O . GLY A 1 80 ? -25.194 10.252 7.695 1.00 59.12 80 GLY A O 1
ATOM 622 N N . LYS A 1 81 ? -24.118 9.352 5.939 1.00 55.31 81 LYS A N 1
ATOM 623 C CA . LYS A 1 81 ? -25.248 9.382 4.987 1.00 55.31 81 LYS A CA 1
ATOM 624 C C . LYS A 1 81 ? -25.803 7.990 4.635 1.00 55.31 81 LYS A C 1
ATOM 626 O O . LYS A 1 81 ? -26.593 7.894 3.698 1.00 55.31 81 LYS A O 1
ATOM 631 N N . SER A 1 82 ? -25.382 6.940 5.346 1.00 47.16 82 SER A N 1
ATOM 632 C CA . SER A 1 82 ? -25.885 5.564 5.198 1.00 47.16 82 SER A CA 1
ATOM 633 C C . SER A 1 82 ? -26.780 5.151 6.355 1.00 47.16 82 SER A C 1
ATOM 635 O O . SER A 1 82 ? -26.571 5.657 7.477 1.00 47.16 82 SER A O 1
#

Sequence (82 aa):
RSGLDLARAIRMGANAGGFARSLLDGADTSFENLDANIRTIIRELKTAMLLTGSREIKELKNRKAIIHGELKEWMEQYAGKS

Radius of gyration: 15.44 Å; chains: 1; bounding box: 42×29×33 Å

Secondary structure (DSSP, 8-state):
--HHHHHHHHHTT-S----SHHHHHHHTT-HHHHHHHHHHHHHHHHHHHHHTT-SSHHHHHTS-----THHHHHHHHHHTT-

pLDDT: mean 92.53, std 8.84, range [47.16, 98.44]